Protein AF-A0AAW9RDQ2-F1 (afdb_monomer_lite)

Sequence (94 aa):
MMPSSDERLYMSANGVRQPIGPDDSDIRSYHESLIRADYERCHPDDSFEDLKHRARFSKEDQGLLRDWMAVAAERARQQQKDAAPEIRRPPIAA

Secondary structure (DSSP, 8-state):
----S----EEEETTEEEESS-SSHHHHHHHHHHHHHHHHHH-TTS-HHHHHHHHTT-HHHHHHHHHHHHHHHHHHHHHHHHT-----------

Structure (mmCIF, N/CA/C/O backbone):
data_AF-A0AAW9RDQ2-F1
#
_entry.id   AF-A0AAW9RDQ2-F1
#
loop_
_atom_site.group_PDB
_atom_site.id
_atom_site.type_symbol
_atom_site.label_atom_id
_atom_site.label_alt_id
_atom_site.label_comp_id
_atom_site.label_asym_id
_atom_site.label_entity_id
_atom_site.label_seq_id
_atom_site.pdbx_PDB_ins_code
_atom_site.Cartn_x
_atom_site.Cartn_y
_atom_site.Cartn_z
_atom_site.occupancy
_atom_site.B_iso_or_equiv
_atom_site.auth_seq_id
_atom_site.auth_comp_id
_atom_site.auth_asym_id
_atom_site.auth_atom_id
_atom_site.pdbx_PDB_model_num
ATOM 1 N N . MET A 1 1 ? 25.786 13.636 3.939 1.00 38.88 1 MET A N 1
ATOM 2 C CA . MET A 1 1 ? 24.616 13.475 4.824 1.00 38.88 1 MET A CA 1
ATOM 3 C C . MET A 1 1 ? 24.173 12.033 4.664 1.00 38.88 1 MET A C 1
ATOM 5 O O . MET A 1 1 ? 23.764 11.680 3.570 1.00 38.88 1 MET A O 1
ATOM 9 N N . MET A 1 2 ? 24.435 11.170 5.649 1.00 38.94 2 MET A N 1
ATOM 10 C CA . MET A 1 2 ? 24.031 9.759 5.571 1.00 38.94 2 MET A CA 1
ATOM 11 C C . MET A 1 2 ? 22.500 9.716 5.662 1.00 38.94 2 MET A C 1
ATOM 13 O O . MET A 1 2 ? 21.980 10.341 6.591 1.00 38.94 2 MET A O 1
ATOM 17 N N . PRO A 1 3 ? 21.762 9.066 4.743 1.00 45.69 3 PRO A N 1
ATOM 18 C CA . PRO A 1 3 ? 20.359 8.788 5.010 1.00 45.69 3 PRO A CA 1
ATOM 19 C C . PRO A 1 3 ? 20.333 7.907 6.258 1.00 45.69 3 PRO A C 1
ATOM 21 O O . PRO A 1 3 ? 21.013 6.884 6.295 1.00 45.69 3 PRO A O 1
ATOM 24 N N . SER A 1 4 ? 19.656 8.364 7.312 1.00 44.53 4 SER A N 1
ATOM 25 C CA . SER A 1 4 ? 19.494 7.616 8.556 1.00 44.53 4 SER A CA 1
ATOM 26 C C . SER A 1 4 ? 18.977 6.219 8.239 1.00 44.53 4 SER A C 1
ATOM 28 O O . SER A 1 4 ? 17.788 6.020 7.994 1.00 44.53 4 SER A O 1
ATOM 30 N N . SER A 1 5 ? 19.887 5.251 8.226 1.00 47.28 5 SER A N 1
ATOM 31 C CA . SER A 1 5 ? 19.547 3.845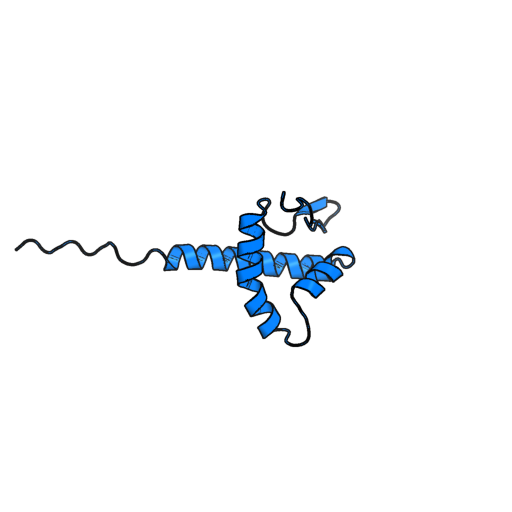 8.274 1.00 47.28 5 SER A CA 1
ATOM 32 C C . SER A 1 5 ? 18.707 3.619 9.528 1.00 47.28 5 SER A C 1
ATOM 34 O O . SER A 1 5 ? 19.048 4.108 10.602 1.00 47.28 5 SER A O 1
ATOM 36 N N . ASP A 1 6 ? 17.642 2.843 9.374 1.00 52.66 6 ASP A N 1
ATOM 37 C CA . ASP A 1 6 ? 16.819 2.294 10.454 1.00 52.66 6 ASP A CA 1
ATOM 38 C C . ASP A 1 6 ? 15.544 3.060 10.864 1.00 52.66 6 ASP A C 1
ATOM 40 O O . ASP A 1 6 ? 15.162 3.106 12.026 1.00 52.66 6 ASP A O 1
ATOM 44 N N . GLU A 1 7 ? 14.752 3.508 9.883 1.00 65.62 7 GLU A N 1
ATOM 45 C CA . GLU A 1 7 ? 13.282 3.441 10.020 1.00 65.62 7 GLU A CA 1
ATOM 46 C C . GLU A 1 7 ? 12.758 2.086 9.510 1.00 65.62 7 GLU A C 1
ATOM 48 O O . GLU A 1 7 ? 11.784 1.971 8.766 1.00 65.62 7 GLU A O 1
ATOM 53 N N . ARG A 1 8 ? 13.484 1.014 9.835 1.00 73.25 8 ARG A N 1
ATOM 54 C CA . ARG A 1 8 ? 13.103 -0.333 9.438 1.00 73.25 8 ARG A CA 1
ATOM 55 C C . ARG A 1 8 ? 11.995 -0.806 10.364 1.00 73.25 8 ARG A C 1
ATOM 57 O O . ARG A 1 8 ? 12.210 -1.031 11.551 1.00 73.25 8 ARG A O 1
ATOM 64 N N . LEU A 1 9 ? 10.795 -0.943 9.813 1.00 80.38 9 LEU A N 1
ATOM 65 C CA . LEU A 1 9 ? 9.652 -1.452 10.556 1.00 80.38 9 LEU A CA 1
ATOM 66 C C . LEU A 1 9 ? 9.672 -2.979 10.542 1.00 80.38 9 LEU A C 1
ATOM 68 O O . LEU A 1 9 ? 9.947 -3.613 9.521 1.00 80.38 9 LEU A O 1
ATOM 72 N N . TYR A 1 10 ? 9.398 -3.568 11.701 1.00 81.88 10 TYR A N 1
ATOM 73 C CA . TYR A 1 10 ? 9.362 -5.011 11.887 1.00 81.88 10 TYR A CA 1
ATOM 74 C C . TYR A 1 10 ? 7.972 -5.428 12.347 1.00 81.88 10 TYR A C 1
ATOM 76 O O . TYR A 1 10 ? 7.431 -4.863 13.296 1.00 81.88 10 TYR A O 1
ATOM 84 N N . MET A 1 11 ? 7.428 -6.464 11.719 1.00 83.00 11 MET A N 1
ATOM 85 C CA . MET A 1 11 ? 6.199 -7.110 12.1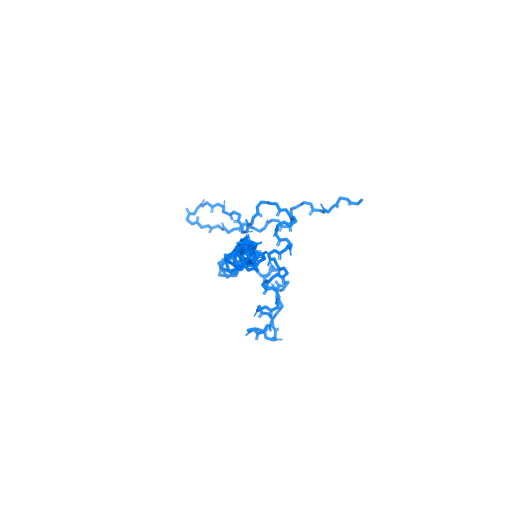52 1.00 83.00 11 MET A CA 1
ATOM 86 C C . MET A 1 11 ? 6.538 -8.269 13.083 1.00 83.00 11 MET A C 1
ATOM 88 O O . MET A 1 11 ? 7.340 -9.138 12.740 1.00 83.00 11 MET A O 1
ATOM 92 N N . SER A 1 12 ? 5.920 -8.311 14.261 1.00 77.81 12 SER A N 1
ATOM 93 C CA . SER A 1 12 ? 6.060 -9.457 15.170 1.00 77.81 12 SER A CA 1
ATOM 94 C C . SER A 1 12 ? 4.993 -10.507 14.854 1.00 77.81 12 SER A C 1
ATOM 96 O O . SER A 1 12 ? 3.882 -10.445 15.386 1.00 77.81 12 SER A O 1
ATOM 98 N N . ALA A 1 13 ? 5.333 -11.471 13.996 1.00 73.19 13 ALA A N 1
ATOM 99 C CA . ALA A 1 13 ? 4.454 -12.551 13.554 1.00 73.19 13 ALA A CA 1
ATOM 100 C C . ALA A 1 13 ? 4.914 -13.895 14.132 1.00 73.19 13 ALA A C 1
ATOM 102 O O . ALA A 1 13 ? 6.077 -14.264 13.993 1.00 73.19 13 ALA A O 1
ATOM 103 N N . ASN A 1 14 ? 4.011 -14.641 14.778 1.00 76.19 14 ASN A N 1
ATOM 104 C CA . ASN A 1 14 ? 4.288 -15.987 15.310 1.00 76.19 14 ASN A CA 1
ATOM 105 C C . ASN A 1 14 ? 5.522 -16.076 16.239 1.00 76.19 14 ASN A C 1
ATOM 107 O O . ASN A 1 14 ? 6.232 -17.076 16.242 1.00 76.19 14 ASN A O 1
ATOM 111 N N . GLY A 1 15 ? 5.805 -15.019 17.009 1.00 77.12 15 GLY A N 1
ATOM 112 C CA . GLY A 1 15 ? 6.973 -14.956 17.900 1.00 77.12 15 GLY A CA 1
ATOM 113 C C . GLY A 1 15 ? 8.290 -14.559 17.221 1.00 77.12 15 GLY A C 1
ATOM 114 O O . GLY A 1 15 ? 9.306 -14.456 17.902 1.00 77.12 15 GLY A O 1
ATOM 115 N N . VAL A 1 16 ? 8.284 -14.275 15.914 1.00 80.19 16 VAL A N 1
ATOM 116 C CA . VAL A 1 16 ? 9.462 -13.855 15.139 1.00 80.19 16 VAL A CA 1
ATOM 117 C C . VAL A 1 16 ? 9.274 -12.422 14.631 1.00 80.19 16 VAL A C 1
ATOM 119 O O . VAL A 1 16 ? 8.198 -12.060 14.153 1.00 80.19 16 VAL A O 1
ATOM 122 N N . ARG A 1 17 ? 10.324 -11.590 14.714 1.00 81.44 17 ARG A N 1
ATOM 123 C CA . ARG A 1 17 ? 10.342 -10.269 14.064 1.00 81.44 17 ARG A CA 1
ATOM 124 C C . ARG A 1 17 ? 10.726 -10.429 12.598 1.00 81.44 17 ARG A C 1
ATOM 126 O O . ARG A 1 17 ? 11.846 -10.830 12.297 1.00 81.44 17 ARG A O 1
ATOM 133 N N . GLN A 1 18 ? 9.805 -10.104 11.701 1.00 82.12 18 GLN A N 1
ATOM 134 C CA . GLN A 1 18 ? 10.033 -10.093 10.260 1.00 82.12 18 GLN A CA 1
ATOM 135 C C . GLN A 1 18 ? 10.166 -8.648 9.769 1.00 82.12 18 GLN A C 1
ATOM 137 O O . GLN A 1 18 ? 9.367 -7.806 10.183 1.00 82.12 18 GLN A O 1
ATOM 142 N N . PRO A 1 19 ? 11.150 -8.328 8.912 1.00 84.25 19 PRO A N 1
ATOM 143 C CA . PRO A 1 19 ? 11.251 -6.997 8.330 1.00 84.25 19 PRO A CA 1
ATOM 144 C C . PRO A 1 19 ? 10.072 -6.740 7.385 1.00 84.25 19 PRO A C 1
ATOM 146 O O . PRO A 1 19 ? 9.683 -7.614 6.608 1.00 84.25 19 PRO A O 1
ATOM 149 N N . ILE A 1 20 ? 9.508 -5.537 7.453 1.00 83.50 20 ILE A N 1
ATOM 150 C CA . ILE A 1 20 ? 8.453 -5.091 6.547 1.00 83.50 20 ILE A CA 1
ATOM 151 C C . ILE A 1 20 ? 9.117 -4.423 5.338 1.00 83.50 20 ILE A C 1
ATOM 153 O O . ILE A 1 20 ? 9.729 -3.363 5.459 1.00 83.50 20 ILE A O 1
ATOM 157 N N . GLY A 1 21 ? 9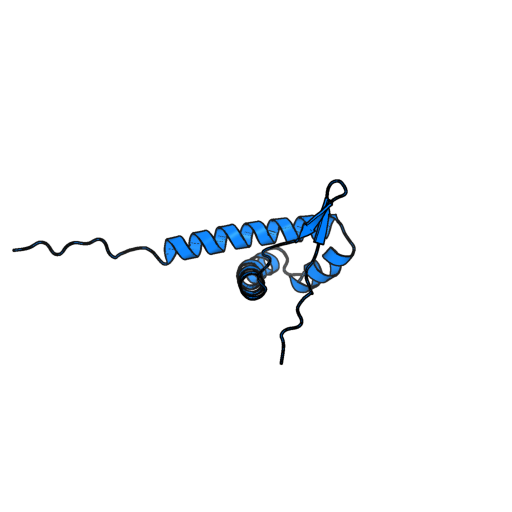.001 -5.061 4.170 1.00 82.38 21 GLY A N 1
ATOM 158 C CA . GLY A 1 21 ? 9.599 -4.585 2.921 1.00 82.38 21 GLY A CA 1
ATOM 159 C C . GLY A 1 21 ? 11.054 -5.032 2.690 1.00 82.38 21 GLY A C 1
ATOM 160 O O . GLY A 1 21 ? 11.594 -5.835 3.456 1.00 82.38 21 GLY A O 1
ATOM 161 N N . PRO A 1 22 ? 11.685 -4.554 1.601 1.00 79.38 22 PRO A N 1
ATOM 162 C CA . PRO A 1 22 ? 13.049 -4.918 1.232 1.00 79.38 22 PRO A CA 1
ATOM 163 C C . PRO A 1 22 ? 14.084 -4.364 2.224 1.00 79.38 22 PRO A C 1
ATOM 165 O O . PRO A 1 22 ? 13.865 -3.350 2.897 1.00 79.38 22 PRO A O 1
ATOM 168 N N . ASP A 1 23 ? 15.216 -5.068 2.318 1.00 79.06 23 ASP A N 1
ATOM 169 C CA . ASP A 1 23 ? 16.354 -4.709 3.176 1.00 79.06 23 ASP A CA 1
ATOM 170 C C . ASP A 1 23 ? 16.948 -3.354 2.773 1.00 79.06 23 ASP A C 1
ATOM 172 O O . ASP A 1 23 ? 17.134 -2.478 3.617 1.00 79.06 23 ASP A O 1
ATOM 176 N N . ASP A 1 24 ? 17.108 -3.180 1.462 1.00 81.75 24 ASP A N 1
ATOM 177 C CA . ASP A 1 24 ? 17.729 -2.036 0.813 1.00 81.75 24 ASP A CA 1
ATOM 178 C C . ASP A 1 24 ? 16.855 -0.773 0.895 1.00 81.75 24 ASP A C 1
ATOM 180 O O . ASP A 1 24 ? 15.661 -0.804 0.565 1.00 81.75 24 ASP A O 1
ATOM 184 N N . SER A 1 25 ? 17.435 0.340 1.354 1.00 78.69 25 SER A N 1
ATOM 185 C CA . SER A 1 25 ? 16.710 1.599 1.567 1.00 78.69 25 SER A CA 1
ATOM 186 C C . SER A 1 25 ? 16.226 2.223 0.265 1.00 78.69 25 SER A C 1
ATOM 188 O O . SER A 1 25 ? 15.100 2.711 0.220 1.00 78.69 25 SER A O 1
ATOM 190 N N . ASP A 1 26 ? 17.029 2.166 -0.799 1.00 81.75 26 ASP A N 1
ATOM 191 C CA . ASP A 1 26 ? 16.674 2.762 -2.089 1.00 81.75 26 ASP A CA 1
ATOM 192 C C . ASP A 1 26 ? 15.517 1.999 -2.744 1.00 81.75 26 ASP A C 1
ATOM 194 O O . ASP A 1 26 ? 14.547 2.594 -3.221 1.00 81.75 26 ASP A O 1
ATOM 198 N N . ILE A 1 27 ? 15.557 0.663 -2.677 1.00 83.25 27 ILE A N 1
ATOM 199 C CA . ILE A 1 27 ? 14.462 -0.195 -3.154 1.00 83.25 27 ILE A CA 1
ATOM 200 C C . ILE A 1 27 ? 13.201 0.038 -2.317 1.00 83.25 27 ILE A C 1
ATOM 202 O O . ILE A 1 27 ? 12.096 0.063 -2.861 1.00 83.25 27 ILE A O 1
ATOM 206 N N . ARG A 1 28 ? 13.346 0.241 -1.002 1.00 84.38 28 ARG A N 1
ATOM 207 C CA . ARG A 1 28 ? 12.214 0.546 -0.122 1.00 84.38 28 ARG A CA 1
ATOM 208 C C . ARG A 1 28 ? 11.562 1.869 -0.498 1.00 84.38 28 ARG A C 1
ATOM 210 O O . ARG A 1 28 ? 10.364 1.866 -0.743 1.00 84.38 28 ARG A O 1
ATOM 217 N N . SER A 1 29 ? 12.328 2.948 -0.635 1.00 85.06 29 SER A N 1
ATOM 218 C CA . SER A 1 29 ? 11.791 4.260 -1.012 1.00 85.06 29 SER A CA 1
ATOM 219 C C . SER A 1 29 ? 11.165 4.266 -2.408 1.00 85.06 29 SER A C 1
ATOM 221 O O . SER A 1 29 ? 10.143 4.924 -2.625 1.00 85.06 29 SER A O 1
ATOM 223 N N . TYR A 1 30 ? 11.721 3.496 -3.349 1.00 85.38 30 TYR A N 1
ATOM 224 C CA . TYR A 1 30 ? 11.088 3.270 -4.648 1.00 85.38 30 TYR A CA 1
ATOM 225 C C . TYR A 1 30 ? 9.744 2.541 -4.503 1.00 85.38 30 TYR A C 1
ATOM 227 O O . TYR A 1 30 ? 8.736 3.016 -5.022 1.00 85.38 30 TYR A O 1
ATOM 235 N N . HIS A 1 31 ? 9.693 1.441 -3.744 1.00 86.81 31 HIS A N 1
ATOM 236 C CA . HIS A 1 31 ? 8.445 0.731 -3.456 1.00 86.81 31 HIS A CA 1
ATOM 237 C C . HIS A 1 31 ? 7.415 1.631 -2.767 1.00 86.81 31 HIS A C 1
ATOM 239 O O . HIS A 1 31 ? 6.287 1.691 -3.241 1.00 86.81 31 HIS A O 1
ATOM 245 N N . GLU A 1 32 ? 7.802 2.360 -1.715 1.00 87.56 32 GLU A N 1
ATOM 246 C CA . GLU A 1 32 ? 6.948 3.316 -0.996 1.00 87.56 32 GLU A CA 1
ATOM 247 C C . GLU A 1 32 ? 6.361 4.355 -1.959 1.00 87.56 32 GLU A C 1
ATOM 249 O O . GLU A 1 32 ? 5.168 4.638 -1.908 1.00 87.56 32 GLU A O 1
ATOM 254 N N . SER A 1 33 ? 7.158 4.863 -2.903 1.00 87.31 33 SER A N 1
ATOM 255 C CA . SER A 1 33 ? 6.686 5.816 -3.916 1.00 87.31 33 SER A CA 1
ATOM 256 C C . SER A 1 33 ? 5.656 5.207 -4.874 1.00 87.31 33 SER A C 1
ATOM 258 O O . SER A 1 33 ? 4.718 5.895 -5.273 1.00 87.31 33 SER A O 1
ATOM 260 N N . LEU A 1 34 ? 5.794 3.922 -5.226 1.00 86.88 34 LEU A N 1
ATOM 261 C CA . LEU A 1 34 ? 4.832 3.220 -6.084 1.00 86.88 34 LEU A CA 1
ATOM 262 C C . LEU A 1 34 ? 3.472 3.032 -5.408 1.00 86.88 34 LEU A C 1
ATOM 264 O O . LEU A 1 34 ? 2.450 3.095 -6.087 1.00 86.88 34 LEU A O 1
ATOM 268 N N . ILE A 1 35 ? 3.456 2.774 -4.099 1.00 88.88 35 ILE A N 1
ATOM 269 C CA . ILE A 1 35 ? 2.216 2.503 -3.355 1.00 88.88 35 ILE A CA 1
ATOM 270 C C . ILE A 1 35 ? 1.622 3.728 -2.687 1.00 88.88 35 ILE A C 1
ATOM 272 O O . ILE A 1 35 ? 0.427 3.709 -2.425 1.00 88.88 35 ILE A O 1
ATOM 276 N N . ARG A 1 36 ? 2.396 4.792 -2.439 1.00 88.12 36 ARG A N 1
ATOM 277 C CA . ARG A 1 36 ? 1.890 6.021 -1.812 1.00 88.12 36 ARG A CA 1
ATOM 278 C C . ARG A 1 36 ? 0.691 6.569 -2.584 1.00 88.12 36 ARG A C 1
ATOM 280 O O . ARG A 1 36 ? -0.358 6.787 -1.992 1.00 88.12 36 ARG A O 1
ATOM 287 N N . ALA A 1 37 ? 0.816 6.678 -3.907 1.00 85.00 37 ALA A N 1
ATOM 288 C CA . ALA A 1 37 ? -0.263 7.167 -4.761 1.00 85.00 37 ALA A CA 1
ATOM 289 C C . ALA A 1 37 ? -1.506 6.253 -4.751 1.00 85.00 37 ALA A C 1
ATOM 291 O O . ALA A 1 37 ? -2.632 6.741 -4.815 1.00 85.00 37 ALA A O 1
ATOM 292 N N . ASP A 1 38 ? -1.332 4.930 -4.667 1.00 87.50 38 ASP A N 1
ATOM 293 C CA . ASP A 1 38 ? -2.463 3.999 -4.576 1.00 87.50 38 ASP A CA 1
ATOM 294 C C . ASP A 1 38 ? -3.109 3.993 -3.189 1.00 87.50 38 ASP A C 1
ATOM 296 O O . ASP A 1 38 ? -4.334 3.927 -3.099 1.00 87.50 38 ASP A O 1
ATOM 300 N N . TYR A 1 39 ? -2.307 4.099 -2.129 1.00 87.94 39 TYR A N 1
ATOM 301 C CA . TYR A 1 39 ? -2.786 4.190 -0.756 1.00 87.94 39 TYR A CA 1
ATOM 302 C C . TYR A 1 39 ? -3.644 5.435 -0.570 1.00 87.94 39 TYR A C 1
ATOM 304 O O . TYR A 1 39 ? -4.801 5.317 -0.184 1.00 87.94 39 TYR A O 1
ATOM 312 N N . GLU A 1 40 ? -3.120 6.607 -0.935 1.00 88.56 40 GLU A N 1
ATOM 313 C CA . GLU A 1 40 ? -3.825 7.891 -0.827 1.00 88.56 40 GLU A CA 1
ATOM 314 C C . GLU A 1 40 ? -5.092 7.925 -1.696 1.00 88.56 40 GLU A C 1
ATOM 316 O O . GLU A 1 40 ? -6.087 8.551 -1.340 1.00 88.56 40 GLU A O 1
ATOM 321 N N . ARG A 1 41 ? -5.108 7.200 -2.823 1.00 86.19 41 ARG A N 1
ATOM 322 C CA . ARG A 1 41 ? -6.311 7.065 -3.657 1.00 86.19 41 ARG A CA 1
ATOM 323 C C . ARG A 1 41 ? -7.402 6.226 -2.989 1.00 86.19 41 ARG A C 1
ATOM 325 O O . ARG A 1 41 ? -8.582 6.520 -3.167 1.00 86.19 41 ARG A O 1
ATOM 332 N N . CYS A 1 42 ? -7.024 5.173 -2.268 1.00 86.88 42 CYS A N 1
ATOM 333 C CA . CYS A 1 42 ? -7.957 4.328 -1.519 1.00 86.88 42 CYS A CA 1
ATOM 334 C C . CYS A 1 42 ? -8.358 4.951 -0.174 1.00 86.88 42 CYS A C 1
ATOM 336 O O . CYS A 1 42 ? -9.466 4.715 0.306 1.00 86.88 42 CYS A O 1
ATOM 338 N N . HIS A 1 43 ? -7.473 5.756 0.410 1.00 83.69 43 HIS A N 1
ATOM 33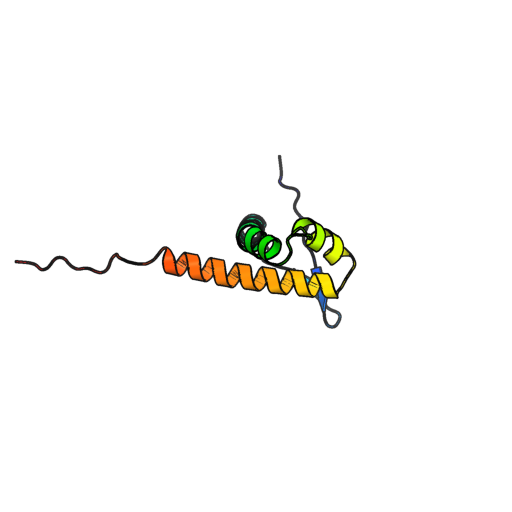9 C CA . HIS A 1 43 ? -7.627 6.387 1.710 1.00 83.69 43 HIS A CA 1
ATOM 340 C C . HIS A 1 43 ? -7.365 7.896 1.599 1.00 83.69 43 HIS A C 1
ATOM 342 O O . HIS A 1 43 ? -6.312 8.368 2.001 1.00 83.69 43 HIS A O 1
ATOM 348 N N . PRO A 1 44 ? -8.317 8.687 1.080 1.00 82.44 44 PRO A N 1
ATOM 349 C CA . PRO A 1 44 ? -8.115 10.127 0.894 1.00 82.44 44 PRO A CA 1
ATOM 350 C C . PRO A 1 44 ? -7.971 10.912 2.210 1.00 82.44 44 PRO A C 1
ATOM 352 O O . PRO A 1 44 ? -7.488 12.040 2.190 1.00 82.44 44 PRO A O 1
ATOM 355 N N . ASP A 1 45 ? -8.401 10.332 3.333 1.00 87.38 45 ASP A N 1
ATOM 356 C CA . ASP A 1 45 ? -8.283 10.916 4.677 1.00 87.38 45 ASP A CA 1
ATOM 357 C C . ASP A 1 45 ? -7.022 10.437 5.420 1.00 87.38 45 ASP A C 1
ATOM 359 O O . ASP A 1 45 ? -6.660 11.004 6.446 1.00 87.38 45 ASP A O 1
ATOM 363 N N . ASP A 1 46 ? -6.339 9.405 4.906 1.00 86.19 46 ASP A N 1
ATOM 364 C CA . ASP A 1 46 ? -5.205 8.774 5.579 1.00 86.19 46 ASP A CA 1
ATOM 365 C C . ASP A 1 46 ? -3.951 8.808 4.707 1.00 86.19 46 ASP A C 1
ATOM 367 O O . ASP A 1 46 ? -3.970 8.519 3.513 1.00 86.19 46 ASP A O 1
ATOM 371 N N . SER A 1 47 ? -2.819 9.139 5.314 1.00 87.12 47 SER A N 1
ATOM 372 C CA . SER A 1 47 ? -1.552 9.237 4.590 1.00 87.12 47 SER A CA 1
ATOM 373 C C . SER A 1 47 ? -0.720 7.980 4.779 1.00 87.12 47 SER A C 1
ATOM 375 O O . SER A 1 47 ? -0.715 7.370 5.846 1.00 87.12 47 SER A O 1
ATOM 377 N N . PHE A 1 48 ? 0.069 7.626 3.765 1.00 86.50 48 PHE A N 1
ATOM 378 C CA . PHE A 1 48 ? 0.988 6.492 3.881 1.00 86.50 48 PHE A CA 1
ATOM 379 C C . PHE A 1 48 ? 2.007 6.684 5.024 1.00 86.50 48 PHE A C 1
ATOM 381 O O . PHE A 1 48 ? 2.393 5.729 5.697 1.00 86.50 48 PHE A O 1
ATOM 388 N N . GLU A 1 49 ? 2.397 7.933 5.297 1.00 86.44 49 GLU A N 1
ATOM 389 C CA . GLU A 1 49 ? 3.229 8.256 6.459 1.00 86.44 49 GLU A CA 1
ATOM 390 C C . GLU A 1 49 ? 2.500 7.977 7.782 1.00 86.44 49 GLU A C 1
ATOM 392 O O . GLU A 1 49 ? 3.102 7.402 8.688 1.00 86.44 49 GLU A O 1
ATOM 397 N N . ASP A 1 50 ? 1.205 8.297 7.893 1.00 88.94 50 ASP A N 1
ATOM 398 C CA . ASP A 1 50 ? 0.421 7.989 9.098 1.00 88.94 50 ASP A CA 1
ATOM 399 C C . ASP A 1 50 ? 0.357 6.475 9.330 1.00 88.94 50 ASP A C 1
ATOM 401 O O . ASP A 1 50 ? 0.686 6.002 10.419 1.00 88.94 50 ASP A O 1
ATOM 405 N N . LEU A 1 51 ? 0.105 5.693 8.272 1.00 88.44 51 LEU A N 1
ATOM 406 C CA . LEU A 1 51 ? 0.159 4.231 8.335 1.00 88.44 51 LEU A CA 1
ATOM 407 C C . LEU A 1 51 ? 1.500 3.725 8.889 1.00 88.44 51 LEU A C 1
ATOM 409 O O . LEU A 1 51 ? 1.515 2.854 9.761 1.00 88.44 51 LEU A O 1
ATOM 413 N N . LYS A 1 52 ? 2.637 4.271 8.435 1.00 86.75 52 LYS A N 1
ATOM 414 C CA . LYS A 1 52 ? 3.964 3.906 8.968 1.00 86.75 52 LYS A CA 1
ATOM 415 C C . LYS A 1 52 ? 4.103 4.255 10.447 1.00 86.75 52 LYS A C 1
ATOM 417 O O . LYS A 1 52 ? 4.654 3.464 11.218 1.00 86.75 52 LYS A O 1
ATOM 422 N N . HIS A 1 53 ? 3.602 5.419 10.853 1.00 87.50 53 HIS A N 1
ATOM 423 C CA . HIS A 1 53 ? 3.587 5.831 12.252 1.00 87.50 53 HIS A CA 1
ATOM 424 C C . HIS A 1 53 ? 2.737 4.882 13.111 1.00 87.50 53 HIS A C 1
ATOM 426 O O . HIS A 1 53 ? 3.211 4.443 14.162 1.00 87.50 53 HIS A O 1
ATOM 432 N N . ARG A 1 54 ? 1.541 4.488 12.655 1.00 88.06 54 ARG A N 1
ATOM 433 C CA . ARG A 1 54 ? 0.660 3.547 13.372 1.00 88.06 54 ARG A CA 1
ATOM 434 C C . ARG A 1 54 ? 1.190 2.114 13.386 1.00 88.06 54 ARG A C 1
ATOM 436 O O . ARG A 1 54 ? 1.104 1.438 14.414 1.00 88.06 54 ARG A O 1
ATOM 443 N N . ALA A 1 55 ? 1.841 1.674 12.309 1.00 87.75 55 ALA A N 1
ATOM 444 C CA . ALA A 1 55 ? 2.490 0.364 12.209 1.00 87.75 55 ALA A CA 1
ATOM 445 C C . ALA A 1 55 ? 3.607 0.159 13.251 1.00 87.75 55 ALA A C 1
ATOM 447 O O . ALA A 1 55 ? 4.002 -0.970 13.540 1.00 87.75 55 ALA A O 1
ATOM 448 N N . ARG A 1 56 ? 4.110 1.215 13.899 1.00 84.12 56 ARG A N 1
ATOM 449 C CA . ARG A 1 56 ? 5.030 1.060 15.040 1.00 84.12 56 ARG A CA 1
ATOM 450 C C . ARG A 1 56 ? 4.361 0.431 16.263 1.00 84.12 56 ARG A C 1
ATOM 452 O O . ARG A 1 56 ? 5.031 -0.263 17.024 1.00 84.12 56 ARG A O 1
ATOM 459 N N . PHE A 1 57 ? 3.062 0.655 16.444 1.00 82.38 57 PHE A N 1
ATOM 460 C CA . PHE A 1 57 ? 2.335 0.297 17.664 1.00 82.38 57 PHE A CA 1
ATOM 461 C C . PHE A 1 57 ? 1.322 -0.829 17.450 1.00 82.38 57 PHE A C 1
ATOM 463 O O . PHE A 1 57 ? 1.081 -1.621 18.360 1.00 82.38 57 PHE A O 1
ATOM 470 N N . SER A 1 58 ? 0.753 -0.926 16.251 1.00 86.06 58 SER A N 1
ATOM 471 C CA . SER A 1 58 ? -0.354 -1.829 15.944 1.00 86.06 58 SER A CA 1
ATOM 472 C C . SER A 1 58 ? 0.079 -2.962 15.021 1.00 86.06 58 SER A C 1
ATOM 474 O O . SER A 1 58 ? 0.625 -2.736 13.943 1.00 86.06 58 SER A O 1
ATOM 476 N N . LYS A 1 59 ? -0.194 -4.208 15.427 1.00 84.56 59 LYS A N 1
ATOM 477 C CA . LYS A 1 59 ? 0.064 -5.389 14.585 1.00 84.56 59 LYS A CA 1
ATOM 478 C C . LYS A 1 59 ? -0.833 -5.432 13.349 1.00 84.56 59 LYS A C 1
ATOM 480 O O . LYS A 1 59 ? -0.420 -5.991 12.337 1.00 84.56 59 LYS A O 1
ATOM 485 N N . GLU A 1 60 ? -2.032 -4.859 13.430 1.00 88.50 60 GLU A N 1
ATOM 486 C CA . GLU A 1 60 ? -2.938 -4.750 12.284 1.00 88.50 60 GLU A CA 1
ATOM 487 C C . GLU A 1 60 ? -2.343 -3.810 11.234 1.00 88.50 60 GLU A C 1
ATOM 489 O O . GLU A 1 60 ? -2.197 -4.202 10.078 1.00 88.50 60 GLU A O 1
ATOM 494 N N . ASP A 1 61 ? -1.864 -2.636 11.653 1.00 90.75 61 ASP A N 1
ATOM 495 C CA . ASP A 1 61 ? -1.195 -1.686 10.758 1.00 90.75 61 ASP A CA 1
ATOM 496 C C . ASP A 1 61 ? 0.152 -2.225 10.238 1.00 90.75 61 ASP A C 1
ATOM 498 O O . ASP A 1 61 ? 0.515 -1.970 9.092 1.00 90.75 61 ASP A O 1
ATOM 502 N N . GLN A 1 62 ? 0.878 -3.041 11.019 1.00 88.81 62 GLN A N 1
ATOM 503 C CA . GLN A 1 62 ? 2.061 -3.775 10.527 1.00 88.81 62 GLN A CA 1
ATOM 504 C C . GLN A 1 62 ? 1.703 -4.749 9.403 1.00 88.81 62 GLN A C 1
ATOM 506 O O . GLN A 1 62 ? 2.431 -4.846 8.412 1.00 88.81 62 GLN A O 1
ATOM 511 N N . GLY A 1 63 ? 0.595 -5.477 9.562 1.00 89.69 63 GLY A N 1
ATOM 512 C CA . GLY A 1 63 ? 0.075 -6.381 8.542 1.00 89.69 63 GLY A CA 1
ATOM 513 C C . GLY A 1 63 ? -0.328 -5.627 7.280 1.00 89.69 63 GLY A C 1
ATOM 514 O O . GLY A 1 63 ? 0.059 -6.028 6.184 1.00 89.69 63 GLY A O 1
ATOM 515 N N . LEU A 1 64 ? -1.020 -4.499 7.444 1.00 89.81 64 LEU A N 1
ATOM 516 C CA . LEU A 1 64 ? -1.441 -3.643 6.341 1.00 89.81 64 LEU A CA 1
ATOM 517 C C . LEU A 1 64 ? -0.236 -3.075 5.578 1.00 89.81 64 LEU A C 1
ATOM 519 O O . LEU A 1 64 ? -0.166 -3.198 4.358 1.00 89.81 64 LEU A O 1
ATOM 523 N N . LEU A 1 65 ? 0.760 -2.536 6.287 1.00 89.62 65 LEU A N 1
ATOM 524 C CA . LEU A 1 65 ? 1.988 -2.032 5.671 1.00 89.62 65 LEU A CA 1
ATOM 525 C C . LEU A 1 65 ? 2.744 -3.139 4.919 1.00 89.62 65 LEU A C 1
ATOM 527 O O . LEU A 1 65 ? 3.257 -2.909 3.824 1.00 89.62 65 LEU A O 1
ATOM 531 N N . ARG A 1 66 ? 2.799 -4.358 5.470 1.00 89.38 66 ARG A N 1
ATOM 532 C CA . ARG A 1 66 ? 3.407 -5.513 4.794 1.00 89.38 66 ARG A CA 1
ATOM 533 C C . ARG A 1 66 ? 2.696 -5.851 3.489 1.00 89.38 66 ARG A C 1
ATOM 535 O O . ARG A 1 66 ? 3.381 -6.120 2.501 1.00 89.38 66 ARG A O 1
ATOM 542 N N . ASP A 1 67 ? 1.370 -5.871 3.493 1.00 91.06 67 ASP A N 1
ATOM 543 C CA . ASP A 1 67 ? 0.581 -6.206 2.308 1.00 91.06 67 ASP A CA 1
ATOM 544 C C . ASP A 1 67 ? 0.804 -5.173 1.196 1.00 91.06 67 ASP A C 1
ATOM 546 O O . ASP A 1 67 ? 1.164 -5.521 0.070 1.00 91.06 67 ASP A O 1
ATOM 550 N N . TRP A 1 68 ? 0.782 -3.887 1.551 1.00 91.81 68 TRP A N 1
ATOM 551 C CA . TRP A 1 68 ? 1.117 -2.810 0.624 1.00 91.81 68 TRP A CA 1
ATOM 552 C C . TRP A 1 68 ? 2.539 -2.928 0.063 1.00 91.81 68 TRP A C 1
ATOM 554 O O . TRP A 1 68 ? 2.736 -2.794 -1.144 1.00 91.81 68 TRP A O 1
ATOM 564 N N . MET A 1 69 ? 3.539 -3.265 0.882 1.00 89.31 69 MET A N 1
ATOM 565 C CA . MET A 1 69 ? 4.901 -3.501 0.383 1.00 89.31 69 MET A CA 1
ATOM 566 C C . MET A 1 69 ? 4.994 -4.702 -0.573 1.00 89.31 69 MET A C 1
ATOM 568 O O . MET A 1 69 ? 5.852 -4.708 -1.462 1.00 89.31 69 MET A O 1
ATOM 572 N N . ALA A 1 70 ? 4.123 -5.707 -0.432 1.00 90.06 70 ALA A N 1
ATOM 573 C CA . ALA A 1 70 ? 4.025 -6.814 -1.382 1.00 90.06 70 ALA A CA 1
ATOM 574 C C . ALA A 1 70 ? 3.401 -6.364 -2.714 1.00 90.06 70 ALA A C 1
ATOM 576 O O . ALA A 1 70 ? 3.915 -6.720 -3.777 1.00 90.06 70 ALA A O 1
ATOM 577 N N . VAL A 1 71 ? 2.369 -5.514 -2.671 1.00 90.06 71 VAL A N 1
ATOM 578 C CA . VAL A 1 71 ? 1.793 -4.874 -3.868 1.00 90.06 71 VAL A CA 1
ATOM 579 C C . VAL A 1 71 ? 2.844 -4.027 -4.592 1.00 90.06 71 VAL A C 1
ATOM 581 O O . VAL A 1 71 ? 2.964 -4.112 -5.816 1.00 90.06 71 VAL A O 1
ATOM 584 N N . ALA A 1 72 ? 3.658 -3.269 -3.849 1.00 89.12 72 ALA A N 1
ATOM 585 C CA . ALA A 1 72 ? 4.764 -2.492 -4.406 1.00 89.12 72 ALA A CA 1
ATOM 586 C C . ALA A 1 72 ? 5.762 -3.375 -5.167 1.00 89.12 72 ALA A C 1
ATOM 588 O O . ALA A 1 72 ? 6.166 -3.042 -6.280 1.00 89.12 72 ALA A O 1
ATOM 589 N N . ALA A 1 73 ? 6.122 -4.527 -4.590 1.00 87.56 73 ALA A N 1
ATOM 590 C CA . ALA A 1 73 ? 7.044 -5.476 -5.204 1.00 87.56 73 ALA A CA 1
ATOM 591 C C . ALA A 1 73 ? 6.490 -6.075 -6.500 1.00 87.56 73 ALA A C 1
ATOM 593 O O . ALA A 1 73 ? 7.223 -6.202 -7.483 1.00 87.56 73 ALA A O 1
ATOM 594 N N . GLU A 1 74 ? 5.202 -6.413 -6.530 1.00 88.12 74 GLU A N 1
ATOM 595 C CA . GLU A 1 74 ? 4.568 -6.923 -7.745 1.00 88.12 74 GLU A CA 1
ATOM 596 C C . GLU A 1 74 ? 4.482 -5.839 -8.828 1.00 88.12 74 GLU A C 1
ATOM 598 O O . GLU A 1 74 ? 4.782 -6.097 -9.993 1.00 88.12 74 GLU A O 1
ATOM 603 N N . ARG A 1 75 ? 4.189 -4.590 -8.448 1.00 86.25 75 ARG A N 1
ATOM 604 C CA . ARG A 1 75 ? 4.210 -3.448 -9.374 1.00 86.25 75 ARG A CA 1
ATOM 605 C C . ARG A 1 75 ? 5.601 -3.150 -9.915 1.00 86.25 75 ARG A C 1
ATOM 607 O O . ARG A 1 75 ? 5.729 -2.918 -11.113 1.00 86.25 75 ARG A O 1
ATOM 614 N N . ALA A 1 76 ? 6.635 -3.193 -9.079 1.00 86.31 76 ALA A N 1
ATOM 615 C CA . ALA A 1 76 ? 8.017 -3.023 -9.518 1.00 86.31 76 ALA A CA 1
ATOM 616 C C . ALA A 1 76 ? 8.417 -4.114 -10.526 1.00 86.31 76 ALA A C 1
ATOM 618 O O . ALA A 1 76 ? 9.046 -3.824 -11.543 1.00 86.31 76 ALA A O 1
ATOM 619 N N . ARG A 1 77 ? 7.994 -5.365 -10.295 1.00 84.75 77 ARG A N 1
ATOM 620 C CA . ARG A 1 77 ? 8.176 -6.468 -11.253 1.00 84.75 77 ARG A CA 1
ATOM 621 C C . ARG A 1 77 ? 7.411 -6.235 -12.552 1.00 84.75 77 ARG A C 1
ATOM 623 O O . ARG A 1 77 ? 7.953 -6.511 -13.618 1.00 84.75 77 ARG A O 1
ATOM 630 N N . GLN A 1 78 ? 6.178 -5.741 -12.479 1.00 83.81 78 GLN A N 1
ATOM 631 C CA . GLN A 1 78 ? 5.379 -5.449 -13.666 1.00 83.81 78 GLN A CA 1
ATOM 632 C C . GLN A 1 78 ? 5.973 -4.288 -14.471 1.00 83.81 78 GLN A C 1
ATOM 634 O O . GLN A 1 78 ? 6.130 -4.427 -15.675 1.00 83.81 78 GLN A O 1
ATOM 639 N N . GLN A 1 79 ? 6.422 -3.206 -13.826 1.00 79.38 79 GLN A N 1
ATOM 640 C CA . GLN A 1 79 ? 7.125 -2.115 -14.511 1.00 79.38 79 GLN A CA 1
ATOM 641 C C . GLN A 1 79 ? 8.431 -2.576 -15.164 1.00 79.38 79 GLN A C 1
ATOM 643 O O . GLN A 1 79 ? 8.741 -2.128 -16.259 1.00 79.38 79 GLN A O 1
ATOM 648 N N . GLN A 1 80 ? 9.181 -3.501 -14.555 1.00 74.44 80 GLN A N 1
ATOM 649 C CA . GLN A 1 80 ? 10.357 -4.091 -15.209 1.00 74.44 80 GLN A CA 1
ATOM 650 C C . GLN A 1 80 ? 9.989 -4.913 -16.455 1.00 74.44 80 GLN A C 1
ATOM 652 O O . GLN A 1 80 ? 10.743 -4.917 -17.425 1.00 74.44 80 GLN A O 1
ATOM 657 N N . LYS A 1 81 ? 8.834 -5.591 -16.451 1.00 69.06 81 LYS A N 1
ATOM 658 C CA . LYS A 1 81 ? 8.318 -6.314 -17.626 1.00 69.06 81 LYS A CA 1
ATOM 659 C C . LYS A 1 81 ? 7.820 -5.352 -18.712 1.00 69.06 81 LYS A C 1
ATOM 661 O O . LYS A 1 81 ? 8.123 -5.567 -19.879 1.00 69.06 81 LYS A O 1
ATOM 666 N N . ASP A 1 82 ? 7.118 -4.286 -18.333 1.00 63.00 82 ASP A N 1
ATOM 667 C CA . ASP A 1 82 ? 6.613 -3.235 -19.233 1.00 63.00 82 ASP A CA 1
ATOM 668 C C . ASP A 1 82 ? 7.698 -2.264 -19.728 1.00 63.00 82 ASP A C 1
ATOM 670 O O . ASP A 1 82 ? 7.522 -1.622 -20.757 1.00 63.00 82 ASP A O 1
ATOM 674 N N . ALA A 1 83 ? 8.847 -2.176 -19.054 1.00 57.59 83 ALA A N 1
ATOM 675 C CA . ALA A 1 83 ? 10.048 -1.526 -19.586 1.00 57.59 83 ALA A CA 1
ATOM 676 C C . ALA A 1 83 ? 10.780 -2.405 -20.619 1.00 57.59 83 ALA A C 1
ATOM 678 O O . ALA A 1 83 ? 11.682 -1.931 -21.308 1.00 57.59 83 ALA A O 1
ATOM 679 N N . ALA A 1 84 ? 10.393 -3.680 -20.734 1.00 52.62 84 ALA A N 1
ATOM 680 C CA . ALA A 1 84 ? 10.919 -4.633 -21.700 1.00 52.62 84 ALA A CA 1
ATOM 681 C C . ALA A 1 84 ? 9.871 -5.114 -22.732 1.00 52.62 84 ALA A C 1
ATOM 683 O O . ALA A 1 84 ? 9.637 -6.320 -22.848 1.00 52.62 84 ALA A O 1
ATOM 684 N N . PRO A 1 85 ? 9.288 -4.222 -23.553 1.00 56.59 85 PRO A N 1
ATOM 685 C CA . PRO A 1 85 ? 8.755 -4.637 -24.839 1.00 56.59 85 PRO A CA 1
ATOM 686 C C . PRO A 1 85 ? 9.493 -3.935 -25.988 1.00 56.59 85 PRO A C 1
ATOM 688 O O . PRO A 1 85 ? 9.835 -2.762 -25.924 1.00 56.59 85 PRO A O 1
ATOM 691 N N . GLU A 1 86 ? 9.687 -4.694 -27.069 1.00 53.25 86 GLU A N 1
ATOM 692 C CA . GLU A 1 86 ? 10.043 -4.210 -28.411 1.00 53.25 86 GLU A CA 1
ATOM 693 C C . GLU A 1 86 ? 11.532 -4.014 -28.772 1.00 53.25 86 GLU A C 1
ATOM 695 O O . GLU A 1 86 ? 11.928 -3.012 -29.350 1.00 53.25 86 GLU A O 1
ATOM 700 N N . ILE A 1 87 ? 12.367 -5.048 -28.607 1.00 59.06 87 ILE A N 1
ATOM 701 C CA . ILE A 1 87 ? 13.504 -5.259 -29.536 1.00 59.06 87 ILE A CA 1
ATOM 702 C C . ILE A 1 87 ? 13.473 -6.698 -30.060 1.00 59.06 87 ILE A C 1
ATOM 704 O O . ILE A 1 87 ? 14.366 -7.506 -29.825 1.00 59.06 87 ILE A O 1
ATOM 708 N N . ARG A 1 88 ? 12.377 -7.069 -30.729 1.00 57.09 88 ARG A N 1
ATOM 709 C CA . ARG A 1 88 ? 12.274 -8.336 -31.474 1.00 57.09 88 ARG A CA 1
ATOM 710 C C . ARG A 1 88 ? 11.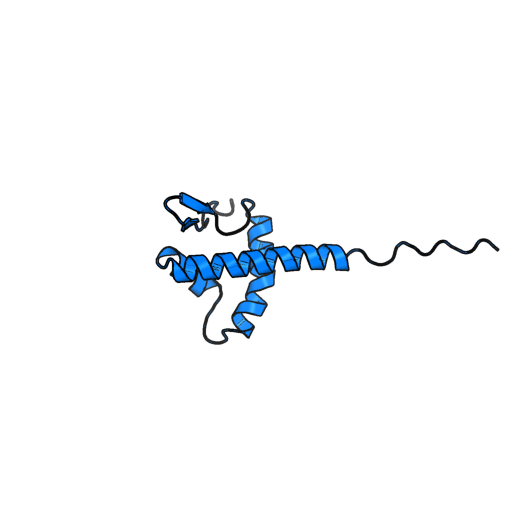494 -8.140 -32.770 1.00 57.09 88 ARG A C 1
ATOM 712 O O . ARG A 1 88 ? 10.478 -8.786 -32.994 1.00 57.09 88 ARG A O 1
ATOM 719 N N . ARG A 1 89 ? 11.977 -7.260 -33.646 1.00 60.25 89 ARG A N 1
ATOM 720 C CA . ARG A 1 89 ? 11.599 -7.300 -35.062 1.00 60.25 89 ARG A CA 1
ATOM 721 C C . ARG A 1 89 ? 12.884 -7.433 -35.879 1.00 60.25 89 ARG A C 1
ATOM 723 O O . ARG A 1 89 ? 13.640 -6.467 -35.932 1.00 60.25 89 ARG A O 1
ATOM 730 N N . PRO A 1 90 ? 13.204 -8.616 -36.439 1.00 63.22 90 PRO A N 1
ATOM 731 C CA . PRO A 1 90 ? 14.344 -8.716 -37.337 1.00 63.22 90 PRO A CA 1
ATOM 732 C C . PRO A 1 90 ? 14.032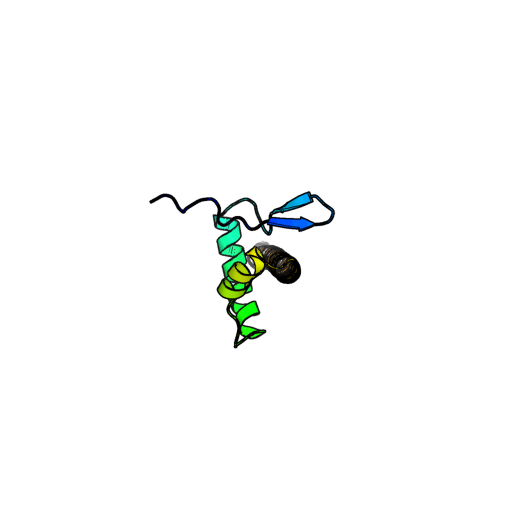 -7.905 -38.606 1.00 63.22 90 PRO A C 1
ATOM 734 O O . PRO A 1 90 ? 12.886 -7.943 -39.072 1.00 63.22 90 PRO A O 1
ATOM 737 N N . PRO A 1 91 ? 14.999 -7.164 -39.172 1.00 58.25 91 PRO A N 1
ATOM 738 C CA . PRO A 1 91 ? 14.813 -6.578 -40.486 1.00 58.25 91 PRO A CA 1
ATOM 739 C C . PRO A 1 91 ? 14.718 -7.726 -41.493 1.00 58.25 91 PRO A C 1
ATOM 741 O O . PRO A 1 91 ? 15.592 -8.590 -41.563 1.00 58.25 91 PRO A O 1
ATOM 744 N N . ILE A 1 92 ? 13.610 -7.758 -42.229 1.00 63.94 92 ILE A N 1
ATOM 745 C CA . ILE A 1 92 ? 13.425 -8.631 -43.385 1.00 63.94 92 ILE A CA 1
ATOM 746 C C . ILE A 1 92 ? 14.526 -8.250 -44.378 1.00 63.94 92 ILE A C 1
ATOM 748 O O . ILE A 1 92 ? 14.525 -7.136 -44.897 1.00 63.94 92 ILE A O 1
ATOM 752 N N . ALA A 1 93 ? 15.493 -9.145 -44.573 1.00 59.84 93 ALA A N 1
ATOM 753 C CA . ALA A 1 93 ? 16.489 -9.010 -45.623 1.00 59.84 93 ALA A CA 1
ATOM 754 C C . ALA A 1 93 ? 15.777 -9.138 -46.978 1.00 59.84 93 ALA A C 1
ATOM 756 O O . ALA A 1 93 ? 15.111 -10.147 -47.224 1.00 59.84 93 ALA A O 1
ATOM 757 N N . ALA A 1 94 ? 15.895 -8.104 -47.810 1.00 61.50 94 ALA A N 1
ATOM 758 C CA . ALA A 1 94 ? 15.481 -8.075 -49.209 1.00 61.50 94 ALA A CA 1
ATOM 759 C C . ALA A 1 94 ? 16.681 -7.662 -50.064 1.00 61.50 94 ALA A C 1
ATOM 761 O O . ALA A 1 94 ? 17.442 -6.782 -49.596 1.00 61.50 94 ALA A O 1
#

pLDDT: mean 78.46, std 13.38, range [38.88, 91.81]

Radius of gyration: 17.9 Å; chains: 1; bounding box: 33×30×67 Å

Organism: NCBI:txid1764581

Foldseek 3Di:
DDPDPDLFQWACDPNDTDTQADPDPVLVVQLCVVLQVVVCVVPVPDGPVVLSVVSNPDNVSVVVSSVSNVVSVVVVVVVVVVVDDDPPDDPDDD